Protein AF-A0A2E9R3Q4-F1 (afdb_monomer)

pLDDT: mean 86.96, std 15.54, range [34.31, 98.5]

Mean predicted aligned error: 6.54 Å

Structure (mmCIF, N/CA/C/O backbone):
data_AF-A0A2E9R3Q4-F1
#
_entry.id   AF-A0A2E9R3Q4-F1
#
loop_
_atom_site.group_PDB
_atom_site.id
_atom_site.type_symbol
_atom_site.label_atom_id
_atom_site.label_alt_id
_atom_site.label_comp_id
_atom_site.label_asym_id
_atom_site.label_entity_id
_atom_site.label_seq_id
_atom_site.pdbx_PDB_ins_code
_atom_site.Cartn_x
_atom_site.Cartn_y
_atom_site.Cartn_z
_atom_site.occupancy
_atom_site.B_iso_or_equiv
_atom_site.auth_seq_id
_atom_site.auth_comp_id
_atom_site.auth_asym_id
_atom_site.auth_atom_id
_atom_site.pdbx_PDB_model_num
ATOM 1 N N . MET A 1 1 ? -4.510 6.674 38.319 1.00 39.59 1 MET A N 1
ATOM 2 C CA . MET A 1 1 ? -4.461 7.063 36.894 1.00 39.59 1 MET A CA 1
ATOM 3 C C . MET A 1 1 ? -5.115 5.943 36.115 1.00 39.59 1 MET A C 1
ATOM 5 O O . MET A 1 1 ? -4.613 4.832 36.152 1.00 39.59 1 MET A O 1
ATOM 9 N N . THR A 1 2 ? -6.296 6.185 35.556 1.00 41.12 2 THR A N 1
ATOM 10 C CA . THR A 1 2 ? -7.106 5.143 34.918 1.00 41.12 2 THR A CA 1
ATOM 11 C C . THR A 1 2 ? -6.601 4.939 33.494 1.00 41.12 2 THR A C 1
ATOM 13 O O . THR A 1 2 ? -6.844 5.785 32.637 1.00 41.12 2 THR A O 1
ATOM 16 N N . GLU A 1 3 ? -5.878 3.849 33.237 1.00 46.22 3 GLU A N 1
ATOM 17 C CA . GLU A 1 3 ? -5.688 3.353 31.873 1.00 46.22 3 GLU A CA 1
ATOM 18 C C . GLU A 1 3 ? -7.075 3.070 31.288 1.00 46.22 3 GLU A C 1
ATOM 20 O O . GLU A 1 3 ? -7.762 2.125 31.679 1.00 46.22 3 GLU A O 1
ATOM 25 N N . LEU A 1 4 ? -7.528 3.930 30.377 1.00 54.28 4 LEU A N 1
ATOM 26 C CA . LEU A 1 4 ? -8.688 3.647 29.546 1.00 54.28 4 LEU A CA 1
ATOM 27 C C . LEU A 1 4 ? -8.331 2.440 28.672 1.00 54.28 4 LEU A C 1
ATOM 29 O O . LEU A 1 4 ? -7.624 2.571 27.675 1.00 54.28 4 LEU A O 1
ATOM 33 N N . GLN A 1 5 ? -8.795 1.255 29.073 1.00 67.69 5 GLN A N 1
ATOM 34 C CA . GLN A 1 5 ? -8.631 0.034 28.291 1.00 67.69 5 GLN A CA 1
ATOM 35 C C . GLN A 1 5 ? -9.169 0.265 26.874 1.00 67.69 5 GLN A C 1
ATOM 37 O O . GLN A 1 5 ? -10.334 0.622 26.686 1.00 67.69 5 GLN A O 1
ATOM 42 N N . THR A 1 6 ? -8.319 0.052 25.866 1.00 75.75 6 THR A N 1
ATOM 43 C CA . THR A 1 6 ? -8.746 0.114 24.464 1.00 75.75 6 THR A CA 1
ATOM 44 C C . THR A 1 6 ? -9.855 -0.925 24.244 1.00 75.75 6 THR A C 1
ATOM 46 O O . THR A 1 6 ? -9.639 -2.107 24.530 1.00 75.75 6 THR A O 1
ATOM 49 N N . PRO A 1 7 ? -11.035 -0.546 23.719 1.00 84.69 7 PRO A N 1
ATOM 50 C CA . PRO A 1 7 ? -12.122 -1.493 23.508 1.00 84.69 7 PRO A CA 1
ATOM 51 C C . PRO A 1 7 ? -11.691 -2.660 22.608 1.00 84.69 7 PRO A C 1
ATOM 53 O O . PRO A 1 7 ? -11.097 -2.447 21.551 1.00 84.69 7 PRO A O 1
ATOM 56 N N . LYS A 1 8 ? -12.078 -3.898 22.950 1.00 85.62 8 LYS A N 1
ATOM 57 C CA . LYS A 1 8 ? -11.749 -5.117 22.172 1.00 85.62 8 LYS A CA 1
ATOM 58 C C . LYS A 1 8 ? -12.055 -4.977 20.672 1.00 85.62 8 LYS A C 1
ATOM 60 O O . LYS A 1 8 ? -11.295 -5.422 19.819 1.00 85.62 8 LYS A O 1
ATOM 65 N N . LYS A 1 9 ? -13.163 -4.307 20.336 1.00 85.75 9 LYS A N 1
ATOM 66 C CA . LYS A 1 9 ? -13.577 -4.018 18.952 1.00 85.75 9 LYS A CA 1
ATOM 67 C C . LYS A 1 9 ? -12.567 -3.149 18.194 1.00 85.75 9 LYS A C 1
ATOM 69 O O . LYS A 1 9 ? -12.385 -3.342 16.995 1.00 85.75 9 LYS A O 1
ATOM 74 N N . GLN A 1 10 ? -11.932 -2.205 18.882 1.00 89.19 10 GLN A N 1
ATOM 75 C CA . GLN A 1 10 ? -10.919 -1.331 18.303 1.00 89.19 10 GLN A CA 1
ATOM 76 C C . GLN A 1 10 ? -9.610 -2.090 18.069 1.00 89.19 10 GLN A C 1
ATOM 78 O O . GLN A 1 10 ? -9.004 -1.922 17.015 1.00 89.19 10 GLN A O 1
ATOM 83 N N . LEU A 1 11 ? -9.225 -2.988 18.983 1.00 89.69 11 LEU A N 1
ATOM 84 C CA . LEU A 1 11 ? -8.066 -3.864 18.790 1.00 89.69 11 LEU A CA 1
ATOM 85 C C . LEU A 1 11 ? -8.219 -4.725 17.524 1.00 89.69 11 LEU A C 1
ATOM 87 O O . LEU A 1 11 ? -7.371 -4.661 16.639 1.00 89.69 11 LEU A O 1
ATOM 91 N N . TYR A 1 12 ? -9.364 -5.399 17.355 1.00 92.94 12 TYR A N 1
ATOM 92 C CA . TYR A 1 12 ? -9.651 -6.157 16.127 1.00 92.94 12 TYR A CA 1
ATOM 93 C C . TYR A 1 12 ? -9.636 -5.294 14.859 1.00 92.94 12 TYR A C 1
ATOM 95 O O . TYR A 1 12 ? -9.242 -5.755 13.788 1.00 92.94 12 TYR A O 1
ATOM 103 N N . ALA A 1 13 ? -10.098 -4.045 14.944 1.00 95.69 13 ALA A N 1
ATOM 104 C CA . ALA A 1 13 ? -10.058 -3.133 13.808 1.00 95.69 13 ALA A CA 1
ATOM 105 C C . ALA A 1 13 ? -8.619 -2.737 13.444 1.00 95.69 13 ALA A C 1
ATOM 107 O O . ALA A 1 13 ? -8.298 -2.671 12.258 1.00 95.69 13 ALA A O 1
ATOM 108 N N . ARG A 1 14 ? -7.745 -2.543 14.440 1.00 95.94 14 ARG A N 1
ATOM 109 C CA . ARG A 1 14 ? -6.307 -2.316 14.234 1.00 95.94 14 ARG A CA 1
ATOM 110 C C . ARG A 1 14 ? -5.621 -3.547 13.640 1.00 95.94 14 ARG A C 1
ATOM 112 O O . ARG A 1 14 ? -4.783 -3.397 12.758 1.00 95.94 14 ARG A O 1
ATOM 119 N N . ASP A 1 15 ? -6.001 -4.755 14.054 1.00 95.56 15 ASP A N 1
ATOM 120 C CA . ASP A 1 15 ? -5.488 -5.995 13.455 1.00 95.56 15 ASP A CA 1
ATOM 121 C C . ASP A 1 15 ? -5.877 -6.123 11.982 1.00 95.56 15 ASP A C 1
ATOM 123 O O . ASP A 1 15 ? -5.028 -6.427 11.145 1.00 95.56 15 ASP A O 1
ATOM 127 N N . ARG A 1 16 ? -7.136 -5.822 11.640 1.00 96.75 16 ARG A N 1
ATOM 128 C CA . ARG A 1 16 ? -7.568 -5.791 10.237 1.00 96.75 16 ARG A CA 1
ATOM 129 C C . ARG A 1 16 ? -6.846 -4.725 9.422 1.00 96.75 16 ARG A C 1
ATOM 131 O O . ARG A 1 16 ? -6.438 -5.014 8.305 1.00 96.75 16 ARG A O 1
ATOM 138 N N . LEU A 1 17 ? -6.688 -3.518 9.966 1.00 97.56 17 LEU A N 1
ATOM 139 C CA . LEU A 1 17 ? -5.932 -2.456 9.300 1.00 97.56 17 LEU A CA 1
ATOM 140 C C . LEU A 1 17 ? -4.494 -2.904 9.022 1.00 97.56 17 LEU A C 1
ATOM 142 O O . LEU A 1 17 ? -3.990 -2.713 7.922 1.00 97.56 17 LEU A O 1
ATOM 146 N N . PHE A 1 18 ? -3.845 -3.531 10.001 1.00 97.62 18 PHE A N 1
ATOM 147 C CA . PHE A 1 18 ? -2.496 -4.048 9.827 1.00 97.62 18 PHE A CA 1
ATOM 148 C C . PHE A 1 18 ? -2.423 -5.160 8.769 1.00 97.62 18 PHE A C 1
ATOM 150 O O . PHE A 1 18 ? -1.508 -5.163 7.949 1.00 97.62 18 PHE A O 1
ATOM 157 N N . ALA A 1 19 ? -3.394 -6.076 8.740 1.00 97.44 19 ALA A N 1
ATOM 158 C CA . ALA A 1 19 ? -3.478 -7.091 7.690 1.00 97.44 19 ALA A CA 1
ATOM 159 C C . ALA A 1 19 ? -3.613 -6.463 6.290 1.00 97.44 19 ALA A C 1
ATOM 161 O O . ALA A 1 19 ? -2.999 -6.945 5.341 1.00 97.44 19 ALA A O 1
ATOM 162 N N . GLU A 1 20 ? -4.352 -5.360 6.175 1.00 98.19 20 GLU A N 1
ATOM 163 C CA . GLU A 1 20 ? -4.487 -4.604 4.929 1.00 98.19 20 GLU A CA 1
ATOM 164 C C . GLU A 1 20 ? -3.176 -3.901 4.528 1.00 98.19 20 GLU A C 1
ATOM 166 O O . GLU A 1 20 ? -2.788 -3.943 3.364 1.00 98.19 20 GLU A O 1
ATOM 171 N N . ILE A 1 21 ? -2.433 -3.325 5.482 1.00 98.12 21 ILE A N 1
ATOM 172 C CA . ILE A 1 21 ? -1.091 -2.765 5.224 1.00 98.12 21 ILE A CA 1
ATOM 173 C C . ILE A 1 21 ? -0.133 -3.861 4.739 1.00 98.12 21 ILE A C 1
ATOM 175 O O . ILE A 1 21 ? 0.597 -3.662 3.771 1.00 98.12 21 ILE A O 1
ATOM 179 N N . ARG A 1 22 ? -0.164 -5.047 5.359 1.00 97.12 22 ARG A N 1
ATOM 180 C CA . ARG A 1 22 ? 0.602 -6.209 4.884 1.00 97.12 22 ARG A CA 1
ATOM 181 C C . ARG A 1 22 ? 0.237 -6.600 3.459 1.00 97.12 22 ARG A C 1
ATOM 183 O O . ARG A 1 22 ? 1.128 -6.910 2.672 1.00 97.12 22 ARG A O 1
ATOM 190 N N . HIS A 1 23 ? -1.054 -6.606 3.137 1.00 97.38 23 HIS A N 1
ATOM 191 C CA . HIS A 1 23 ? -1.515 -6.895 1.786 1.00 97.38 23 HIS A CA 1
ATOM 192 C C . HIS A 1 23 ? -0.980 -5.865 0.786 1.00 97.38 23 HIS A C 1
ATOM 194 O O . HIS A 1 23 ? -0.416 -6.261 -0.230 1.00 97.38 23 HIS A O 1
ATOM 200 N N . PHE A 1 24 ? -1.061 -4.573 1.114 1.00 97.81 24 PHE A N 1
ATOM 201 C CA . PHE A 1 24 ? -0.479 -3.498 0.313 1.00 97.81 24 PHE A CA 1
ATOM 202 C C . PHE A 1 24 ? 1.021 -3.710 0.048 1.00 97.81 24 PHE A C 1
ATOM 204 O O . PHE A 1 24 ? 1.439 -3.665 -1.106 1.00 97.81 24 PHE A O 1
ATOM 211 N N . VAL A 1 25 ? 1.821 -3.995 1.083 1.00 96.56 25 VAL A N 1
ATOM 212 C CA . VAL A 1 25 ? 3.271 -4.219 0.933 1.00 96.56 25 VAL A CA 1
ATOM 213 C C . VAL A 1 25 ? 3.564 -5.447 0.066 1.00 96.56 25 VAL A C 1
ATOM 215 O O . VAL A 1 25 ? 4.390 -5.380 -0.840 1.00 96.56 25 VAL A O 1
ATOM 218 N N . SER A 1 26 ? 2.851 -6.555 0.282 1.00 96.38 26 SER A N 1
ATOM 219 C CA . SER A 1 26 ? 2.990 -7.758 -0.551 1.00 96.38 26 SER A CA 1
ATOM 220 C C . SER A 1 26 ? 2.653 -7.469 -2.014 1.00 96.38 26 SER A C 1
ATOM 222 O O . SER A 1 26 ? 3.369 -7.893 -2.916 1.00 96.38 26 SER A O 1
ATOM 224 N N . LEU A 1 27 ? 1.572 -6.728 -2.258 1.00 97.25 27 LEU A N 1
ATOM 225 C CA . LEU A 1 27 ? 1.134 -6.366 -3.600 1.00 97.25 27 LEU A CA 1
ATOM 226 C C . LEU A 1 27 ? 2.143 -5.436 -4.287 1.00 97.25 27 LEU A C 1
ATOM 228 O O . LEU A 1 27 ? 2.453 -5.627 -5.460 1.00 97.25 27 LEU A O 1
ATOM 232 N N . GLN A 1 28 ? 2.708 -4.476 -3.550 1.00 96.06 28 GLN A N 1
ATOM 233 C CA . GLN A 1 28 ? 3.790 -3.609 -4.015 1.00 96.06 28 GLN A CA 1
ATOM 234 C C . GLN A 1 28 ? 4.999 -4.422 -4.504 1.00 96.06 28 GLN A C 1
ATOM 236 O O . GLN A 1 28 ? 5.468 -4.213 -5.624 1.00 96.06 28 GLN A O 1
ATOM 241 N N . GLN A 1 29 ? 5.467 -5.384 -3.706 1.00 95.50 29 GLN A N 1
ATOM 242 C CA . GLN A 1 29 ? 6.580 -6.267 -4.072 1.00 95.50 29 GLN A CA 1
ATOM 243 C C . GLN A 1 29 ? 6.281 -7.106 -5.314 1.00 95.50 29 GLN A C 1
ATOM 245 O O . GLN A 1 29 ? 7.110 -7.194 -6.225 1.00 95.50 29 GLN A O 1
ATOM 250 N N . GLU A 1 30 ? 5.094 -7.711 -5.369 1.00 96.81 30 GLU A N 1
ATOM 251 C CA . GLU A 1 30 ? 4.678 -8.547 -6.493 1.00 96.81 30 GLU A CA 1
ATOM 252 C C . GLU A 1 30 ? 4.589 -7.745 -7.796 1.00 96.81 30 GLU A C 1
ATOM 254 O O . GLU A 1 30 ? 5.068 -8.207 -8.834 1.00 96.81 30 GLU A O 1
ATOM 259 N N . LEU A 1 31 ? 4.037 -6.530 -7.753 1.00 97.06 31 LEU A N 1
ATOM 260 C CA . LEU A 1 31 ? 3.915 -5.649 -8.918 1.00 97.06 31 LEU A CA 1
A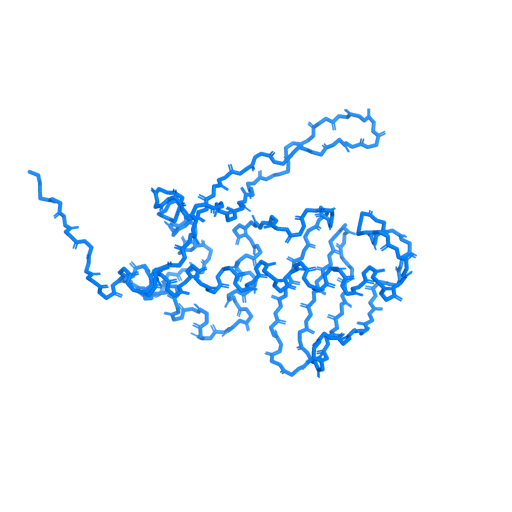TOM 261 C C . LEU A 1 31 ? 5.279 -5.202 -9.447 1.00 97.06 31 LEU A C 1
ATOM 263 O O . LEU A 1 31 ? 5.526 -5.299 -10.650 1.00 97.06 31 LEU A O 1
ATOM 267 N N . VAL A 1 32 ? 6.183 -4.770 -8.562 1.00 94.62 32 VAL A N 1
ATOM 268 C CA . VAL A 1 32 ? 7.550 -4.383 -8.947 1.00 94.62 32 VAL A CA 1
ATOM 269 C C . VAL A 1 32 ? 8.295 -5.571 -9.553 1.00 94.62 32 VAL A C 1
ATOM 271 O O . VAL A 1 32 ? 8.868 -5.446 -10.633 1.00 94.62 32 VAL A O 1
ATOM 274 N N . THR A 1 33 ? 8.226 -6.744 -8.918 1.00 94.31 33 THR A N 1
ATOM 275 C CA . THR A 1 33 ? 8.876 -7.971 -9.410 1.00 94.31 33 THR A CA 1
ATOM 276 C C . THR A 1 33 ? 8.331 -8.391 -10.774 1.00 94.31 33 THR A C 1
ATOM 278 O O . THR A 1 33 ? 9.096 -8.728 -11.683 1.00 94.31 33 THR A O 1
ATOM 281 N N . THR A 1 34 ? 7.009 -8.336 -10.945 1.00 95.94 34 THR A N 1
ATOM 282 C CA . THR A 1 34 ? 6.345 -8.662 -12.214 1.00 95.94 34 THR A CA 1
ATOM 283 C C . THR A 1 34 ? 6.784 -7.704 -13.311 1.00 95.94 34 THR A C 1
ATOM 285 O O . THR A 1 34 ? 7.123 -8.138 -14.410 1.00 95.94 34 THR A O 1
ATOM 288 N N . LEU A 1 35 ? 6.842 -6.406 -13.011 1.00 94.06 35 LEU A N 1
ATOM 289 C CA . LEU A 1 35 ? 7.261 -5.398 -13.975 1.00 94.06 35 LEU A CA 1
ATOM 290 C C . LEU A 1 35 ? 8.738 -5.545 -14.368 1.00 94.06 35 LEU A C 1
ATOM 292 O O . LEU A 1 35 ? 9.067 -5.495 -15.552 1.00 94.06 35 LEU A O 1
ATOM 296 N N . SER A 1 36 ? 9.614 -5.781 -13.391 1.00 91.69 36 SER A N 1
ATOM 297 C CA . SER A 1 36 ? 11.024 -6.101 -13.622 1.00 91.69 36 SER A CA 1
ATOM 298 C C . SER A 1 36 ? 11.201 -7.308 -14.533 1.00 91.69 36 SER A C 1
ATOM 300 O O . SER A 1 36 ? 11.981 -7.259 -15.484 1.00 91.69 36 SER A O 1
ATOM 302 N N . THR A 1 37 ? 10.437 -8.370 -14.280 1.00 92.81 37 THR A N 1
ATOM 303 C CA . THR A 1 37 ? 10.474 -9.598 -15.082 1.00 92.81 37 THR A CA 1
ATOM 304 C C . THR A 1 37 ? 9.983 -9.344 -16.505 1.00 92.81 37 THR A C 1
ATOM 306 O O . THR A 1 37 ? 10.638 -9.756 -17.458 1.00 92.81 37 THR A O 1
ATOM 309 N N . LEU A 1 38 ? 8.874 -8.612 -16.659 1.00 92.62 38 LEU A N 1
ATOM 310 C CA . LEU A 1 38 ? 8.285 -8.276 -17.958 1.00 92.62 38 LEU A CA 1
ATOM 311 C C . LEU A 1 38 ? 9.272 -7.547 -18.879 1.00 92.62 38 LEU A C 1
ATOM 313 O O . LEU A 1 38 ? 9.278 -7.789 -20.083 1.00 92.62 38 LEU A O 1
ATOM 317 N N . HIS A 1 39 ? 10.105 -6.668 -18.320 1.00 90.38 39 HIS A N 1
ATOM 318 C CA . HIS A 1 39 ? 11.073 -5.880 -19.092 1.00 90.38 39 HIS A CA 1
ATOM 319 C C . HIS A 1 39 ? 12.494 -6.436 -19.054 1.00 90.38 39 HIS A C 1
ATOM 321 O O . HIS A 1 39 ? 13.380 -5.853 -19.671 1.00 90.38 39 HIS A O 1
ATOM 327 N N . ASN A 1 40 ? 12.718 -7.556 -18.362 1.00 90.25 40 ASN A N 1
ATOM 328 C CA . ASN A 1 40 ? 14.045 -8.123 -18.122 1.00 90.25 40 ASN A CA 1
ATOM 329 C C . ASN A 1 40 ? 15.037 -7.081 -17.558 1.00 90.25 40 ASN A C 1
ATOM 331 O O . ASN A 1 40 ? 16.185 -6.976 -17.992 1.00 90.25 40 ASN A O 1
ATOM 335 N N . LEU A 1 41 ? 14.565 -6.267 -16.608 1.00 86.94 41 LEU A N 1
ATOM 336 C CA . LEU A 1 41 ? 15.335 -5.207 -15.959 1.00 86.94 41 LEU A CA 1
ATOM 337 C C . LEU A 1 41 ? 15.287 -5.378 -14.438 1.00 86.94 41 LEU A C 1
ATOM 339 O O . LEU A 1 41 ? 14.208 -5.598 -13.880 1.00 86.94 41 LEU A O 1
ATOM 343 N N . PRO A 1 42 ? 16.417 -5.216 -13.729 1.00 84.12 42 PRO A N 1
ATOM 344 C CA . PRO A 1 42 ? 16.389 -5.226 -12.275 1.00 84.12 42 PRO A CA 1
ATOM 345 C C . PRO A 1 42 ? 15.597 -4.009 -11.750 1.00 84.12 42 PRO A C 1
ATOM 347 O O . PRO A 1 42 ? 15.596 -2.961 -12.405 1.00 84.12 42 PRO A O 1
ATOM 350 N N . PRO A 1 43 ? 14.949 -4.101 -10.570 1.00 79.31 43 PRO A N 1
ATOM 351 C CA . PRO A 1 43 ? 14.037 -3.061 -10.081 1.00 79.31 43 PRO A CA 1
ATOM 352 C C . PRO A 1 43 ? 14.630 -1.647 -10.057 1.00 79.31 43 PRO A C 1
ATOM 354 O O . PRO A 1 43 ? 13.984 -0.698 -10.491 1.00 79.31 43 PRO A O 1
ATOM 357 N N . HIS A 1 44 ? 15.894 -1.506 -9.648 1.00 75.81 44 HIS A N 1
ATOM 358 C CA . HIS A 1 44 ? 16.590 -0.215 -9.578 1.00 75.81 44 HIS A CA 1
ATOM 359 C C . HIS A 1 44 ? 16.826 0.461 -10.945 1.00 75.81 44 HIS A C 1
ATOM 361 O O . HIS A 1 44 ? 17.159 1.640 -10.987 1.00 75.81 44 HIS A O 1
ATOM 367 N N . VAL A 1 45 ? 16.660 -0.250 -12.069 1.00 73.50 45 VAL A N 1
ATOM 368 C CA . VAL A 1 45 ? 16.846 0.293 -13.434 1.00 73.50 45 VAL A CA 1
ATOM 369 C C . VAL A 1 45 ? 15.522 0.746 -14.068 1.00 73.50 45 VAL A C 1
ATOM 371 O O . VAL A 1 45 ? 15.523 1.451 -15.083 1.00 73.50 45 VAL A O 1
ATOM 374 N N . LEU A 1 46 ? 14.381 0.393 -13.469 1.00 71.19 46 LEU A N 1
ATOM 375 C CA . LEU A 1 46 ? 13.058 0.678 -14.033 1.00 71.19 46 LEU A CA 1
ATOM 376 C C . LEU A 1 46 ? 12.745 2.182 -14.145 1.00 71.19 46 LEU A C 1
ATOM 378 O O . LEU A 1 46 ? 11.951 2.570 -14.996 1.00 71.19 46 LEU A O 1
ATOM 382 N N . SER A 1 47 ? 13.390 3.039 -13.351 1.00 67.69 47 SER A N 1
ATOM 383 C CA . SER A 1 47 ? 13.138 4.486 -13.334 1.00 67.69 47 SER A CA 1
ATOM 384 C C . SER A 1 47 ? 13.685 5.249 -14.554 1.00 67.69 47 SER A C 1
ATOM 386 O O . SER A 1 47 ? 13.294 6.395 -14.766 1.00 67.69 47 SER A O 1
ATOM 388 N N . GLY A 1 48 ? 14.551 4.645 -15.385 1.00 65.69 48 GLY A N 1
ATOM 389 C CA . GLY A 1 48 ? 15.268 5.385 -16.440 1.00 65.69 48 GLY A CA 1
ATOM 390 C C . GLY A 1 48 ? 15.277 4.790 -17.851 1.00 65.69 48 GLY A C 1
ATOM 391 O O . GLY A 1 48 ? 15.452 5.539 -18.810 1.00 65.69 48 GLY A O 1
ATOM 392 N N . LYS A 1 49 ? 15.106 3.470 -18.019 1.00 66.38 49 LYS A N 1
ATOM 393 C CA . LYS A 1 49 ? 15.331 2.786 -19.318 1.00 66.38 49 LYS A CA 1
ATOM 394 C C . LYS A 1 49 ? 14.098 2.114 -19.928 1.00 66.38 49 LYS A C 1
ATOM 396 O O . LYS A 1 49 ? 14.225 1.354 -20.882 1.00 66.38 49 LYS A O 1
ATOM 401 N N . PHE A 1 50 ? 12.914 2.379 -19.391 1.00 74.12 50 PHE A N 1
ATOM 402 C CA . PHE A 1 50 ? 11.705 1.611 -19.682 1.00 74.12 50 PHE A CA 1
ATOM 403 C C . PHE A 1 50 ? 10.532 2.518 -20.108 1.00 74.12 50 PHE A C 1
ATOM 405 O O . PHE A 1 50 ? 10.527 3.706 -19.763 1.00 74.12 50 PHE A O 1
ATOM 412 N N . PRO A 1 51 ? 9.551 2.010 -20.890 1.00 85.69 51 PRO A N 1
ATOM 413 C CA . PRO A 1 51 ? 8.362 2.770 -21.266 1.00 85.69 51 PRO A CA 1
ATOM 414 C C . PRO A 1 51 ? 7.704 3.475 -20.077 1.00 85.69 51 PRO A C 1
ATOM 416 O O . PRO A 1 51 ? 7.404 2.852 -19.067 1.00 85.69 51 PRO A O 1
ATOM 419 N N . ARG A 1 52 ? 7.394 4.771 -20.213 1.00 90.19 52 ARG A N 1
ATOM 420 C CA . ARG A 1 52 ? 6.797 5.566 -19.121 1.00 90.19 52 ARG A CA 1
ATOM 421 C C . ARG A 1 52 ? 5.410 5.096 -18.680 1.00 90.19 52 ARG A C 1
ATOM 423 O O . ARG A 1 52 ? 4.927 5.524 -17.639 1.00 90.19 52 ARG A O 1
ATOM 430 N N . GLN A 1 53 ? 4.750 4.256 -19.465 1.00 94.69 53 GLN A N 1
ATOM 431 C CA . GLN A 1 53 ? 3.456 3.672 -19.142 1.00 94.69 53 GLN A CA 1
ATOM 432 C C . GLN A 1 53 ? 3.260 2.369 -19.915 1.00 94.69 53 GLN A C 1
ATOM 434 O O . GLN A 1 53 ? 3.885 2.160 -20.956 1.00 94.69 53 GLN A O 1
ATOM 439 N N . GLY A 1 54 ? 2.359 1.526 -19.428 1.00 95.50 54 GLY A N 1
ATOM 440 C CA . GLY A 1 54 ? 2.009 0.266 -20.070 1.00 95.50 54 GLY A CA 1
ATOM 441 C C . GLY A 1 54 ? 1.115 -0.578 -19.179 1.00 95.50 54 GLY A C 1
ATOM 442 O O . GLY A 1 54 ? 0.608 -0.101 -18.162 1.00 95.50 54 GLY A O 1
ATOM 443 N N . ASN A 1 55 ? 0.913 -1.828 -19.581 1.00 96.69 55 ASN A N 1
ATOM 444 C CA . ASN A 1 55 ? 0.086 -2.780 -18.852 1.00 96.69 55 ASN A CA 1
ATOM 445 C C . ASN A 1 55 ? 0.930 -3.979 -18.410 1.00 96.69 55 ASN A C 1
ATOM 447 O O . ASN A 1 55 ? 1.937 -4.301 -19.041 1.00 96.69 55 ASN A O 1
ATOM 451 N N . LEU A 1 56 ? 0.506 -4.626 -17.332 1.00 96.38 56 LEU A N 1
ATOM 452 C CA . LEU A 1 56 ? 1.036 -5.897 -16.858 1.00 96.38 56 LEU A CA 1
ATOM 453 C C . LEU A 1 56 ? -0.109 -6.738 -16.295 1.00 96.38 56 LEU A C 1
ATOM 455 O O . LEU A 1 56 ? -1.103 -6.194 -15.809 1.00 96.38 56 LEU A O 1
ATOM 459 N N . THR A 1 57 ? 0.076 -8.051 -16.293 1.00 97.56 57 THR A N 1
ATOM 460 C CA . THR A 1 57 ? -0.857 -8.988 -15.667 1.00 97.56 57 THR A CA 1
ATOM 461 C C . THR A 1 57 ? -0.207 -9.572 -14.415 1.00 97.56 57 THR A C 1
ATOM 463 O O . THR A 1 57 ? 0.885 -10.133 -14.491 1.00 97.56 57 THR A O 1
ATOM 466 N N . LEU A 1 58 ? -0.875 -9.472 -13.265 1.00 97.25 58 LEU A N 1
ATOM 467 C CA . LEU A 1 58 ? -0.468 -10.112 -12.012 1.00 97.25 58 LEU A CA 1
ATOM 468 C C . LEU A 1 58 ? -1.574 -11.076 -11.581 1.00 97.25 58 LEU A C 1
ATOM 470 O O . LEU A 1 58 ? -2.695 -10.647 -11.346 1.00 97.2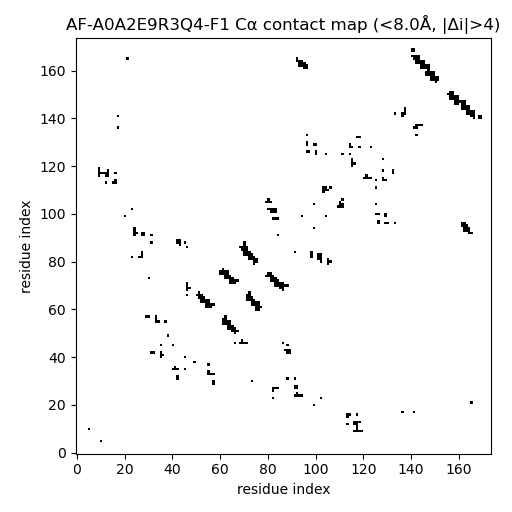5 58 LEU A O 1
ATOM 474 N N . LYS A 1 59 ? -1.278 -12.379 -11.479 1.00 95.31 59 LYS A N 1
ATOM 475 C CA . LYS A 1 59 ? -2.242 -13.416 -11.041 1.00 95.31 59 LYS A CA 1
ATOM 476 C C . LYS A 1 59 ? -3.585 -13.384 -11.800 1.00 95.31 59 LYS A C 1
ATOM 478 O O . LYS A 1 59 ? -4.640 -13.614 -11.219 1.00 95.31 59 LYS A O 1
ATOM 483 N N . SER A 1 60 ? -3.541 -13.158 -13.114 1.00 94.94 60 SER A N 1
ATOM 484 C CA . SER A 1 60 ? -4.717 -12.990 -13.997 1.00 94.94 60 SER A CA 1
ATOM 485 C C . SER A 1 60 ? -5.499 -11.682 -13.812 1.00 94.94 60 SER A C 1
ATOM 487 O O . SER A 1 60 ? -6.547 -11.506 -14.430 1.00 94.94 60 SER A O 1
ATOM 489 N N . GLU A 1 61 ? -5.005 -10.755 -12.994 1.00 97.44 61 GLU A N 1
ATOM 490 C CA . GLU A 1 61 ? -5.547 -9.406 -12.875 1.00 97.44 61 GLU A CA 1
ATOM 491 C C . GLU A 1 61 ? -4.767 -8.431 -13.753 1.00 97.44 61 GLU A C 1
ATOM 493 O O . GLU A 1 61 ? -3.538 -8.465 -13.815 1.00 97.44 61 GLU A O 1
ATOM 498 N N . GLU A 1 62 ? -5.489 -7.526 -14.408 1.00 98.00 62 GLU A N 1
ATOM 499 C CA . GLU A 1 62 ? -4.912 -6.534 -15.310 1.00 98.00 62 GLU A CA 1
ATOM 500 C C . GLU A 1 62 ? -4.570 -5.242 -14.573 1.00 98.00 62 GLU A C 1
ATOM 502 O O . GLU A 1 62 ? -5.435 -4.584 -13.981 1.00 98.00 62 GLU A O 1
ATOM 507 N N . TRP A 1 63 ? -3.324 -4.808 -14.709 1.00 98.50 63 TRP A N 1
ATOM 508 C CA . TRP A 1 63 ? -2.788 -3.604 -14.093 1.00 98.50 63 TRP A CA 1
ATOM 509 C C . TRP A 1 63 ? -2.196 -2.680 -15.148 1.00 98.50 63 TRP A C 1
ATOM 511 O O . TRP A 1 63 ? -1.558 -3.113 -16.103 1.00 98.50 63 TRP A O 1
ATOM 521 N N . ARG A 1 64 ? -2.368 -1.376 -14.948 1.00 97.88 64 ARG A N 1
ATOM 522 C CA . ARG A 1 64 ? -1.639 -0.342 -15.682 1.00 97.88 64 ARG A CA 1
ATOM 523 C C . ARG A 1 64 ? -0.548 0.217 -14.790 1.00 97.88 64 ARG A C 1
ATOM 525 O O . ARG A 1 64 ? -0.819 0.497 -13.627 1.00 97.88 64 ARG A O 1
ATOM 532 N N . TYR A 1 65 ? 0.636 0.448 -15.333 1.00 96.19 65 TYR A N 1
ATOM 533 C CA . TYR A 1 65 ? 1.685 1.195 -14.650 1.00 96.19 65 TYR A CA 1
ATOM 534 C C . TYR A 1 65 ? 1.919 2.549 -15.326 1.00 96.19 65 TYR A C 1
ATOM 536 O O . TYR A 1 65 ? 1.713 2.709 -16.533 1.00 96.19 65 TYR A O 1
ATOM 544 N N . GLN A 1 66 ? 2.378 3.516 -14.540 1.00 94.50 66 GLN A N 1
ATOM 545 C CA . GLN A 1 66 ? 2.834 4.822 -14.994 1.00 94.50 66 GLN A CA 1
ATOM 546 C C . GLN A 1 66 ? 4.066 5.236 -14.185 1.00 94.50 66 GLN A C 1
ATOM 548 O O . GLN A 1 66 ? 4.000 5.348 -12.964 1.00 94.50 66 GLN A O 1
ATOM 553 N N . VAL A 1 67 ? 5.176 5.492 -14.869 1.00 91.38 67 VAL A N 1
ATOM 554 C CA . VAL A 1 67 ? 6.395 6.055 -14.278 1.00 91.38 67 VAL A CA 1
ATOM 555 C C . VAL A 1 67 ? 6.190 7.544 -14.041 1.00 91.38 67 VAL A C 1
ATOM 557 O O . VAL A 1 67 ? 5.739 8.265 -14.937 1.00 91.38 67 VAL A O 1
ATOM 560 N N . HIS A 1 68 ? 6.544 8.019 -12.852 1.00 87.19 68 HIS A N 1
ATOM 561 C CA . HIS A 1 68 ? 6.506 9.434 -12.494 1.00 87.19 68 HIS A CA 1
ATOM 562 C C . HIS A 1 68 ? 7.711 9.779 -11.620 1.00 87.19 68 HIS A C 1
ATOM 564 O O . HIS A 1 68 ? 8.025 9.066 -10.674 1.00 87.19 68 HIS A O 1
ATOM 570 N N . GLY A 1 69 ? 8.431 10.854 -11.962 1.00 83.88 69 GLY A N 1
ATOM 571 C CA . GLY A 1 69 ? 9.716 11.145 -11.322 1.00 83.88 69 GLY A CA 1
ATOM 572 C C . GLY A 1 69 ? 10.634 9.918 -11.362 1.00 83.88 69 GLY A C 1
ATOM 573 O O . GLY A 1 69 ? 10.946 9.423 -12.442 1.00 83.88 69 GLY A O 1
ATOM 574 N N . ALA A 1 70 ? 11.008 9.417 -10.185 1.00 81.38 70 ALA A N 1
ATOM 575 C CA . ALA A 1 70 ? 11.768 8.179 -10.016 1.00 81.38 70 ALA A CA 1
ATOM 576 C C . ALA A 1 70 ? 10.915 6.972 -9.556 1.00 81.38 70 ALA A C 1
ATOM 578 O O . ALA A 1 70 ? 11.447 5.875 -9.411 1.00 81.38 70 ALA A O 1
ATOM 579 N N . GLY A 1 71 ? 9.609 7.160 -9.339 1.00 88.69 71 GLY 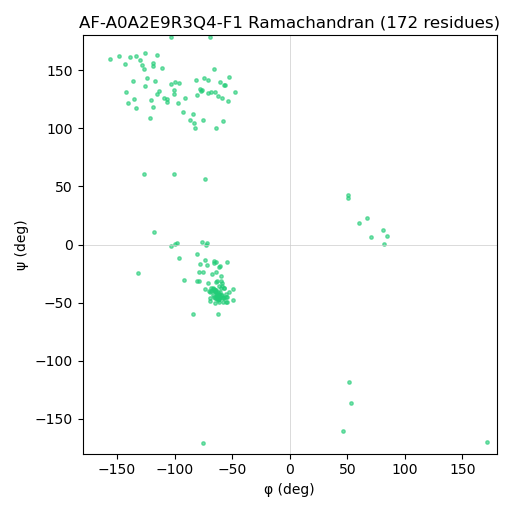A N 1
ATOM 580 C CA . GLY A 1 71 ? 8.675 6.135 -8.878 1.00 88.69 71 GLY A CA 1
ATOM 581 C C . GLY A 1 71 ? 7.771 5.563 -9.974 1.00 88.69 71 GLY A C 1
ATOM 582 O O . GLY A 1 71 ? 7.812 5.956 -11.144 1.00 88.69 71 GLY A O 1
ATOM 583 N N . ILE A 1 72 ? 6.928 4.612 -9.574 1.00 92.44 72 ILE A N 1
ATOM 584 C CA . ILE A 1 72 ? 5.964 3.917 -10.426 1.00 92.44 72 ILE A CA 1
ATOM 585 C C . ILE A 1 72 ? 4.623 3.828 -9.701 1.00 92.44 72 ILE A C 1
ATOM 587 O O . ILE A 1 72 ? 4.521 3.285 -8.603 1.00 92.44 72 ILE A O 1
ATOM 591 N N . LEU A 1 73 ? 3.577 4.313 -10.361 1.00 95.25 73 LEU A N 1
ATOM 592 C CA . LEU A 1 73 ? 2.196 4.148 -9.938 1.00 95.25 73 LEU A CA 1
ATOM 593 C C . LEU A 1 73 ? 1.568 2.974 -10.686 1.00 95.25 73 LEU A C 1
ATOM 595 O O . LEU A 1 73 ? 1.453 3.006 -11.911 1.00 95.25 73 LEU A O 1
ATOM 599 N N . PHE A 1 74 ? 1.088 1.981 -9.950 1.00 97.50 74 PHE A N 1
ATOM 600 C CA . PHE A 1 74 ? 0.281 0.884 -10.471 1.00 97.50 74 PHE A CA 1
ATOM 601 C C . PHE A 1 74 ? -1.201 1.134 -10.201 1.00 97.50 74 PHE A C 1
ATOM 603 O O . PHE A 1 74 ? -1.587 1.597 -9.127 1.00 97.50 74 PHE A O 1
ATOM 610 N N . ILE A 1 75 ? -2.049 0.818 -11.176 1.00 98.31 75 ILE A N 1
ATOM 611 C CA . ILE A 1 75 ? -3.495 1.024 -11.120 1.00 98.31 75 ILE A CA 1
ATOM 612 C C . ILE A 1 75 ? -4.191 -0.241 -11.604 1.00 98.31 75 ILE A C 1
ATOM 614 O O . ILE A 1 75 ? -4.081 -0.605 -12.777 1.00 98.31 75 ILE A O 1
ATOM 618 N N . HIS A 1 76 ? -4.961 -0.878 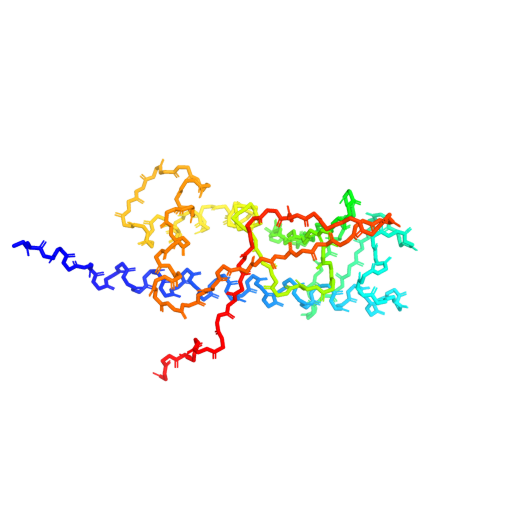-10.728 1.00 98.19 76 HIS A N 1
ATOM 619 C CA . HIS A 1 76 ? -5.762 -2.036 -11.101 1.00 98.19 76 HIS A CA 1
ATOM 620 C C . HIS A 1 76 ? -6.845 -1.615 -12.106 1.00 98.19 76 HIS A C 1
ATOM 622 O O . HIS A 1 76 ? -7.607 -0.667 -11.875 1.00 98.19 76 HIS A O 1
ATOM 628 N N . SER A 1 77 ? -6.978 -2.345 -13.213 1.00 97.31 77 SER A N 1
ATOM 629 C CA . SER A 1 77 ? -7.833 -1.951 -14.340 1.00 97.31 77 SER A CA 1
ATOM 630 C C . SER A 1 77 ? -9.320 -1.909 -13.983 1.00 97.31 77 SER A C 1
ATOM 632 O O . SER A 1 77 ? -10.003 -0.954 -14.360 1.00 97.31 77 SER A O 1
ATOM 634 N N . THR A 1 78 ? -9.812 -2.873 -13.201 1.00 96.38 78 THR A N 1
ATOM 635 C CA . THR A 1 78 ? -11.217 -2.941 -12.752 1.00 96.38 78 THR A CA 1
ATOM 636 C C . THR A 1 78 ? -11.496 -2.096 -11.506 1.00 96.38 78 THR A C 1
ATOM 638 O O . THR A 1 78 ? -12.309 -1.175 -11.549 1.00 96.38 78 THR A O 1
ATOM 641 N N . THR A 1 79 ? -10.815 -2.377 -10.392 1.00 96.25 79 THR A N 1
ATOM 642 C CA . THR A 1 79 ? -11.122 -1.787 -9.075 1.00 96.25 79 THR A CA 1
ATOM 643 C C . THR A 1 79 ? -10.604 -0.358 -8.908 1.00 96.25 79 THR A C 1
ATOM 645 O O . THR A 1 79 ? -11.069 0.363 -8.027 1.00 96.25 79 THR A O 1
ATOM 648 N N . LYS A 1 80 ? -9.665 0.071 -9.765 1.00 96.94 80 LYS A N 1
ATOM 649 C CA . LYS A 1 80 ? -8.947 1.354 -9.670 1.00 96.94 80 LYS A CA 1
ATOM 650 C C . LYS A 1 80 ? -8.139 1.517 -8.379 1.00 96.94 80 LYS A C 1
ATOM 652 O O . LYS A 1 80 ? -7.769 2.644 -8.046 1.00 96.94 80 LYS A O 1
ATOM 657 N N . VAL A 1 81 ? -7.854 0.411 -7.685 1.00 97.50 81 VAL A N 1
ATOM 658 C CA . VAL A 1 81 ? -6.885 0.371 -6.585 1.00 97.50 81 VAL A CA 1
ATOM 659 C C . VAL A 1 81 ? -5.545 0.878 -7.099 1.00 97.50 81 VAL A C 1
ATOM 661 O O . VAL A 1 81 ? -5.146 0.549 -8.217 1.00 97.50 81 VAL A O 1
ATOM 664 N N . LYS A 1 82 ? -4.886 1.711 -6.297 1.00 97.69 82 LYS A N 1
ATOM 665 C CA . LYS A 1 82 ? -3.611 2.339 -6.631 1.00 97.69 82 LYS A CA 1
ATOM 666 C C . LYS A 1 82 ? -2.525 1.855 -5.688 1.00 97.69 82 LYS A C 1
ATOM 668 O O . LYS A 1 82 ? -2.703 1.946 -4.478 1.00 97.69 82 LYS A O 1
ATOM 673 N N . VAL A 1 83 ? -1.404 1.416 -6.240 1.00 97.19 83 VAL A N 1
ATOM 674 C CA . VAL A 1 83 ? -0.198 1.056 -5.489 1.00 97.19 83 VAL A CA 1
ATOM 675 C C . VAL A 1 83 ? 0.925 1.934 -6.010 1.00 97.19 83 VAL A C 1
ATOM 677 O O . VAL A 1 83 ? 1.329 1.799 -7.161 1.00 97.19 83 VAL A O 1
ATOM 680 N N . ASP A 1 84 ? 1.362 2.884 -5.192 1.00 94.31 84 ASP A N 1
ATOM 681 C CA . ASP A 1 84 ? 2.432 3.807 -5.552 1.00 94.31 84 ASP A CA 1
ATOM 682 C C . ASP A 1 84 ? 3.747 3.362 -4.923 1.00 94.31 84 ASP A C 1
ATOM 684 O O . ASP A 1 84 ? 3.805 3.107 -3.718 1.00 94.31 84 ASP A O 1
ATOM 688 N N . VAL A 1 85 ? 4.790 3.281 -5.743 1.00 90.69 85 VAL A N 1
ATOM 689 C CA . VAL A 1 85 ? 6.138 2.914 -5.323 1.00 90.69 85 VAL A CA 1
ATOM 690 C C . VAL A 1 85 ? 7.061 4.063 -5.664 1.00 90.69 85 VAL A C 1
ATOM 692 O O . VAL A 1 85 ? 7.128 4.500 -6.808 1.00 90.69 85 VAL A O 1
ATOM 695 N N . SER A 1 86 ? 7.766 4.570 -4.665 1.00 83.25 86 SER A N 1
ATOM 696 C CA . SER A 1 86 ? 8.710 5.671 -4.826 1.00 83.25 86 SER A CA 1
ATOM 697 C C . SER A 1 86 ? 10.020 5.222 -5.489 1.00 83.25 86 SER A C 1
ATOM 699 O O . SER A 1 86 ? 10.154 4.101 -5.972 1.00 83.25 86 SER A O 1
ATOM 701 N N . ASP A 1 87 ? 10.991 6.126 -5.492 1.00 76.88 87 ASP A N 1
ATOM 702 C CA . ASP A 1 87 ? 12.324 6.026 -6.095 1.00 76.88 87 ASP A CA 1
ATOM 703 C C . ASP A 1 87 ? 13.192 4.820 -5.695 1.00 76.88 87 ASP A C 1
ATOM 705 O O . ASP A 1 87 ? 14.157 4.503 -6.387 1.00 76.88 87 ASP A O 1
ATOM 709 N N . HIS A 1 88 ? 12.849 4.113 -4.623 1.00 79.69 88 HIS A N 1
ATOM 710 C CA . HIS A 1 88 ? 13.579 2.950 -4.123 1.00 79.69 88 HIS A CA 1
ATOM 711 C C . HIS A 1 88 ? 12.923 1.630 -4.521 1.00 79.69 88 HIS A C 1
ATOM 713 O O . HIS A 1 88 ? 12.539 0.810 -3.686 1.00 79.69 88 HIS A O 1
ATOM 719 N N . LEU A 1 89 ? 12.828 1.399 -5.827 1.00 84.19 89 LEU A N 1
ATOM 720 C CA . LEU A 1 89 ? 12.264 0.171 -6.395 1.00 84.19 89 LEU A CA 1
ATOM 721 C C . LEU A 1 89 ? 13.038 -1.096 -5.982 1.00 84.19 89 LEU A C 1
ATOM 723 O O . LEU A 1 89 ? 12.498 -2.193 -6.067 1.00 84.19 89 LEU A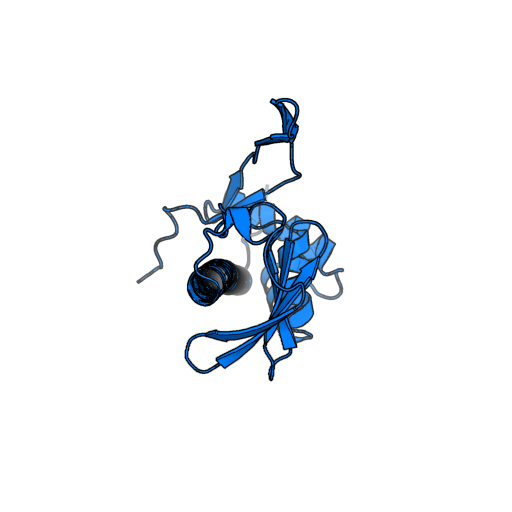 O 1
ATOM 727 N N . GLN A 1 90 ? 14.279 -0.957 -5.509 1.00 83.38 90 GLN A N 1
ATOM 728 C CA . GLN A 1 90 ? 15.082 -2.027 -4.909 1.00 83.38 90 GLN A CA 1
ATOM 729 C C . GLN A 1 90 ? 14.619 -2.470 -3.515 1.00 83.38 90 GLN A C 1
ATOM 731 O O . GLN A 1 90 ? 15.024 -3.544 -3.086 1.00 83.38 90 GLN A O 1
ATOM 736 N N . ALA A 1 91 ? 13.806 -1.665 -2.825 1.00 87.88 91 ALA A N 1
ATOM 737 C CA . ALA A 1 91 ? 13.280 -1.958 -1.491 1.00 87.88 91 ALA A CA 1
ATOM 738 C C . ALA A 1 91 ? 11.738 -1.846 -1.468 1.00 87.88 91 ALA A C 1
ATOM 740 O O . ALA A 1 91 ? 11.175 -0.993 -0.770 1.00 87.88 91 ALA A O 1
ATOM 741 N N . PRO A 1 92 ? 11.018 -2.660 -2.268 1.00 90.44 92 PRO A N 1
ATOM 742 C CA . PRO A 1 92 ? 9.565 -2.591 -2.388 1.00 90.44 92 PRO A CA 1
ATOM 743 C C . PRO A 1 92 ? 8.814 -3.108 -1.146 1.00 90.44 92 PRO A C 1
ATOM 745 O O . PRO A 1 92 ? 7.590 -3.123 -1.130 1.00 90.44 92 PRO A O 1
ATOM 748 N N . GLU A 1 93 ? 9.497 -3.529 -0.090 1.00 91.50 93 GLU A N 1
ATOM 749 C CA . GLU A 1 93 ? 8.949 -3.757 1.250 1.00 91.50 93 GLU A CA 1
ATOM 750 C C . GLU A 1 93 ? 8.674 -2.459 2.020 1.00 91.50 93 GLU A C 1
ATOM 752 O O . GLU A 1 93 ? 7.842 -2.445 2.930 1.00 91.50 93 GLU A O 1
ATOM 757 N N . LEU A 1 94 ? 9.361 -1.371 1.661 1.00 92.44 94 LEU A N 1
ATOM 758 C CA . LEU A 1 94 ? 9.272 -0.108 2.378 1.00 92.44 94 LEU A CA 1
ATOM 759 C C . LEU A 1 94 ? 8.035 0.669 1.959 1.00 92.44 94 LEU A C 1
ATOM 761 O O . LEU A 1 94 ? 7.683 0.734 0.780 1.00 92.44 94 LEU A O 1
ATOM 765 N N . PHE A 1 95 ? 7.400 1.330 2.919 1.00 93.88 95 PHE A N 1
ATOM 766 C CA . PHE A 1 95 ? 6.258 2.202 2.669 1.00 93.88 95 PHE A CA 1
ATOM 767 C C . PHE A 1 95 ? 6.329 3.476 3.506 1.00 93.88 95 PHE A C 1
ATOM 769 O O . PHE A 1 95 ? 7.062 3.566 4.485 1.00 93.88 95 PHE A O 1
ATOM 776 N N . SER A 1 96 ? 5.576 4.496 3.105 1.00 93.69 96 SER A N 1
ATOM 777 C CA . SER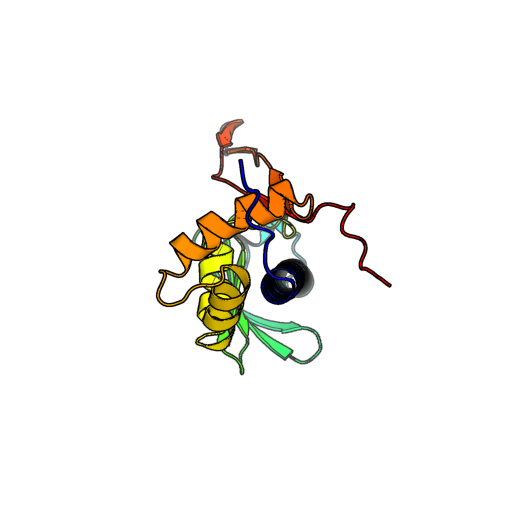 A 1 96 ? 5.467 5.766 3.829 1.00 93.69 96 SER A CA 1
ATOM 778 C C . SER A 1 96 ? 4.007 6.098 4.113 1.00 93.69 96 SER A C 1
ATOM 780 O O . SER A 1 96 ? 3.100 5.552 3.476 1.00 93.69 96 SER A O 1
ATOM 782 N N . LEU A 1 97 ? 3.776 7.044 5.029 1.00 94.94 97 LEU A N 1
ATOM 783 C CA . LEU A 1 97 ? 2.446 7.597 5.300 1.00 94.94 97 LEU A CA 1
ATOM 784 C C . LEU A 1 97 ? 1.739 8.013 4.003 1.00 94.94 97 LEU A C 1
ATOM 786 O O . LEU A 1 97 ? 0.597 7.628 3.764 1.00 94.94 97 LEU A O 1
ATOM 790 N N . TRP A 1 98 ? 2.442 8.743 3.138 1.00 93.12 98 TRP A N 1
ATOM 791 C CA . TRP A 1 98 ? 1.881 9.239 1.884 1.00 93.12 98 TRP A CA 1
ATOM 792 C C . TRP A 1 98 ? 1.407 8.105 0.964 1.00 93.12 98 TRP A C 1
ATOM 794 O O . TRP A 1 98 ? 0.313 8.173 0.408 1.00 93.12 98 TRP A O 1
ATOM 804 N N . ARG A 1 99 ? 2.167 7.008 0.867 1.00 93.88 99 ARG A N 1
ATOM 805 C CA . ARG A 1 99 ? 1.773 5.839 0.064 1.00 93.88 99 ARG A CA 1
ATOM 806 C C . ARG A 1 99 ? 0.540 5.136 0.625 1.00 93.88 99 ARG A C 1
ATOM 808 O O . ARG A 1 99 ? -0.351 4.767 -0.138 1.00 93.88 99 ARG A O 1
ATOM 815 N N . LEU A 1 100 ? 0.429 5.036 1.950 1.00 97.00 100 LEU A N 1
ATOM 816 C CA . LEU A 1 100 ? -0.785 4.522 2.584 1.00 97.00 100 LEU A CA 1
ATOM 817 C C . LEU A 1 100 ? -1.990 5.437 2.341 1.00 97.00 100 LEU A C 1
ATOM 819 O O . LEU A 1 100 ? -3.077 4.936 2.062 1.00 97.00 100 LEU A O 1
ATOM 823 N N . VAL A 1 101 ? -1.815 6.761 2.381 1.00 96.62 101 VAL A N 1
ATOM 824 C CA . VAL A 1 101 ? -2.881 7.720 2.041 1.00 96.62 101 VAL A CA 1
ATOM 825 C C . VAL A 1 101 ? -3.390 7.477 0.618 1.00 96.62 101 VAL A C 1
ATOM 827 O O . VAL A 1 101 ? -4.600 7.387 0.405 1.00 96.62 101 VAL A O 1
ATOM 830 N N . TRP A 1 102 ? -2.491 7.296 -0.351 1.00 95.00 102 TRP A N 1
ATOM 831 C CA . TRP A 1 102 ? -2.872 6.977 -1.729 1.00 95.00 102 TRP A CA 1
ATOM 832 C C . TRP A 1 102 ? -3.595 5.639 -1.849 1.00 95.00 102 TRP A C 1
ATOM 834 O O . TRP A 1 102 ? -4.657 5.564 -2.477 1.00 95.00 102 TRP A O 1
ATOM 844 N N . TYR A 1 103 ? -3.055 4.600 -1.216 1.00 98.25 103 TYR A N 1
ATOM 845 C CA . TYR A 1 103 ? -3.629 3.263 -1.247 1.00 98.25 103 TYR A CA 1
ATOM 846 C C . TYR A 1 103 ? -5.024 3.231 -0.611 1.00 98.25 103 TYR A C 1
ATOM 848 O O . TYR A 1 103 ? -6.010 2.954 -1.298 1.00 98.25 103 TYR A O 1
ATOM 856 N N . PHE A 1 104 ? -5.149 3.606 0.665 1.00 98.19 104 PHE A N 1
ATOM 857 C CA . PHE A 1 104 ? -6.429 3.607 1.378 1.00 98.19 104 PHE A CA 1
ATOM 858 C C . PHE A 1 104 ? -7.434 4.592 0.771 1.00 98.19 104 PHE A C 1
ATOM 860 O O . PHE A 1 104 ? -8.635 4.313 0.768 1.00 98.19 104 PHE A O 1
ATOM 867 N N . GLY A 1 105 ? -6.965 5.704 0.199 1.00 97.31 105 GLY A N 1
ATOM 868 C CA . GLY A 1 105 ? -7.801 6.622 -0.571 1.00 97.31 105 GLY A CA 1
ATOM 869 C C . GLY A 1 105 ? -8.374 5.966 -1.831 1.00 97.31 105 GLY A C 1
ATOM 870 O O . GLY A 1 105 ? -9.555 6.142 -2.143 1.00 97.31 105 GLY A O 1
ATOM 871 N N . SER A 1 106 ? -7.583 5.139 -2.523 1.00 97.88 106 SER A N 1
ATOM 872 C CA . SER A 1 106 ? -8.037 4.389 -3.703 1.00 97.88 106 SER A CA 1
ATOM 873 C C . SER A 1 106 ? -9.075 3.308 -3.375 1.00 97.88 106 SER A C 1
ATOM 875 O O . SER A 1 106 ? -9.947 3.033 -4.199 1.00 97.88 106 SER A O 1
ATOM 877 N N . LEU A 1 107 ? -9.078 2.791 -2.137 1.00 97.56 107 LEU A N 1
ATOM 878 C CA . LEU A 1 107 ? -10.124 1.899 -1.612 1.00 97.56 107 LEU A CA 1
ATOM 879 C C . LEU A 1 107 ? -11.453 2.627 -1.320 1.00 97.56 107 LEU A C 1
ATOM 881 O O . LEU A 1 107 ? -12.428 2.008 -0.876 1.00 97.56 107 LEU A O 1
ATOM 885 N N . ARG A 1 108 ? -11.523 3.946 -1.550 1.00 95.19 108 ARG A N 1
ATOM 886 C CA . ARG A 1 108 ? -12.712 4.790 -1.353 1.00 95.19 108 ARG A CA 1
ATOM 887 C C . ARG A 1 108 ? -13.282 4.642 0.066 1.00 95.19 108 ARG A C 1
ATOM 889 O O . ARG A 1 108 ? -12.549 4.604 1.054 1.00 95.19 108 ARG A O 1
ATOM 896 N N . ARG A 1 109 ? -14.613 4.539 0.197 1.00 95.88 109 ARG A N 1
ATOM 897 C CA . ARG A 1 109 ? -15.293 4.437 1.498 1.00 95.88 109 ARG A CA 1
ATOM 898 C C . ARG A 1 109 ? -14.854 3.210 2.298 1.00 95.88 109 ARG A C 1
ATOM 900 O O . ARG A 1 109 ? -14.926 3.257 3.523 1.00 95.88 109 ARG A O 1
ATOM 907 N N . THR A 1 110 ? -14.405 2.139 1.643 1.00 96.75 110 THR A N 1
ATOM 908 C CA . THR A 1 110 ? -13.901 0.944 2.327 1.00 96.75 110 THR A CA 1
ATOM 909 C C . THR A 1 110 ? -12.635 1.267 3.113 1.00 96.75 110 THR A C 1
ATOM 911 O O . THR A 1 110 ? -12.610 1.006 4.314 1.00 96.75 110 THR A O 1
ATOM 914 N N . GLY A 1 111 ? -11.646 1.917 2.488 1.00 97.06 111 GLY A N 1
ATOM 915 C CA . GLY A 1 111 ? -10.406 2.320 3.162 1.00 97.06 111 GLY A CA 1
ATOM 916 C C . GLY A 1 111 ? -10.655 3.291 4.314 1.00 97.06 111 GLY A C 1
ATOM 917 O O . GLY A 1 111 ? -10.214 3.044 5.436 1.00 97.06 111 GLY A O 1
ATOM 918 N N . VAL A 1 112 ? -11.476 4.323 4.083 1.00 96.56 112 VAL A N 1
ATOM 919 C CA . VAL A 1 112 ? -11.853 5.286 5.135 1.00 96.56 112 VAL A CA 1
ATOM 920 C C . VAL A 1 112 ? -12.500 4.575 6.331 1.00 96.56 112 VAL A C 1
ATOM 922 O O . VAL A 1 112 ? -12.097 4.792 7.468 1.00 96.56 112 VAL A O 1
ATOM 925 N N . LYS A 1 113 ? -13.446 3.654 6.098 1.00 97.00 113 LYS A N 1
ATOM 926 C CA . LYS A 1 113 ? -14.101 2.899 7.181 1.00 97.00 113 LYS A CA 1
ATOM 927 C C . LYS A 1 113 ? -13.144 1.993 7.957 1.00 97.00 113 LYS A C 1
ATOM 929 O O . LYS A 1 113 ? -13.402 1.745 9.134 1.00 97.00 113 LYS A O 1
ATOM 934 N N . MET A 1 114 ? -12.104 1.442 7.327 1.00 97.50 114 MET A N 1
ATOM 935 C CA . MET A 1 114 ? -11.107 0.642 8.051 1.00 97.50 114 MET A CA 1
ATOM 936 C C . MET A 1 114 ? -10.356 1.510 9.060 1.00 97.50 114 MET A C 1
ATOM 938 O O . MET A 1 114 ? -10.249 1.141 10.229 1.00 97.50 114 MET A O 1
ATOM 942 N N . ILE A 1 115 ? -9.927 2.692 8.623 1.00 97.31 115 ILE A N 1
ATOM 943 C CA . ILE A 1 115 ? -9.160 3.640 9.432 1.00 97.31 115 ILE A CA 1
ATOM 944 C C . ILE A 1 115 ? -10.015 4.241 10.549 1.00 97.31 115 ILE A C 1
ATOM 946 O O . ILE A 1 115 ? -9.604 4.202 11.705 1.00 97.31 115 ILE A O 1
ATOM 950 N N . GLU A 1 116 ? -11.245 4.675 10.251 1.00 96.31 116 GLU A N 1
ATOM 951 C CA . GLU A 1 116 ? -12.193 5.170 11.265 1.00 96.31 116 GLU A CA 1
ATOM 952 C C . GLU A 1 116 ? -12.425 4.133 12.380 1.00 96.31 116 GLU A C 1
ATOM 954 O O . GLU A 1 116 ? -12.441 4.458 13.568 1.00 96.31 116 GLU A O 1
ATOM 959 N N . LYS A 1 117 ? -12.574 2.850 12.018 1.00 96.31 117 LYS A N 1
ATOM 960 C CA . LYS A 1 117 ? -12.766 1.767 12.996 1.00 96.31 117 LYS A CA 1
ATOM 961 C C . LYS A 1 117 ? -11.512 1.500 13.827 1.00 96.31 117 LYS A C 1
ATOM 963 O O . LYS A 1 117 ? -11.643 1.249 15.022 1.00 96.31 117 LYS A O 1
ATOM 968 N N . ALA A 1 118 ? -10.329 1.527 13.213 1.00 96.06 118 ALA A N 1
ATOM 969 C CA . ALA A 1 118 ? -9.061 1.328 13.914 1.00 96.06 118 ALA A CA 1
ATOM 970 C C . ALA A 1 118 ? -8.763 2.482 14.889 1.00 96.06 118 ALA A C 1
ATOM 972 O O . ALA A 1 118 ? -8.298 2.253 16.012 1.00 96.06 118 ALA A O 1
ATOM 973 N N . LEU A 1 119 ? -9.104 3.711 14.494 1.00 94.75 119 LEU A N 1
ATOM 974 C CA . LEU A 1 119 ? -8.945 4.909 15.317 1.00 94.75 119 LEU A CA 1
ATOM 975 C C . LEU A 1 119 ? -10.055 5.060 16.369 1.00 94.75 119 LEU A C 1
ATOM 977 O O . LEU A 1 119 ? -9.840 5.675 17.407 1.00 94.75 119 LEU A O 1
ATOM 981 N N . GLY A 1 120 ? -11.224 4.455 16.145 1.00 94.31 120 GLY A N 1
ATOM 982 C CA . GLY A 1 120 ? -12.370 4.525 17.056 1.00 94.31 120 GLY A CA 1
ATOM 983 C C . GLY A 1 120 ? -13.193 5.812 16.926 1.00 94.31 120 GLY A C 1
ATOM 984 O O . GLY A 1 120 ? -14.046 6.068 17.773 1.00 94.31 120 GLY A O 1
ATOM 985 N N . ARG A 1 121 ? -12.970 6.611 15.875 1.00 93.69 121 ARG A N 1
ATOM 986 C CA . ARG A 1 121 ? -13.678 7.874 15.598 1.00 93.69 121 ARG A CA 1
ATOM 987 C C . ARG A 1 121 ? -13.805 8.135 14.095 1.00 93.69 121 ARG A C 1
ATOM 989 O O . ARG A 1 121 ? -13.110 7.515 13.297 1.00 93.69 121 ARG A O 1
ATOM 996 N N . GLN A 1 122 ? -14.724 9.021 13.715 1.00 94.62 122 GLN A N 1
ATOM 997 C CA . GLN A 1 122 ? -15.076 9.314 12.318 1.00 94.62 122 GLN A CA 1
ATOM 998 C C . GLN A 1 122 ? -14.729 10.752 11.923 1.00 94.62 122 GLN A C 1
ATOM 1000 O O . GLN A 1 122 ? -14.565 11.605 12.790 1.00 94.62 122 GLN A O 1
ATOM 1005 N N . GLY A 1 123 ? -14.676 11.014 10.612 1.00 91.62 123 GLY A N 1
ATOM 1006 C CA . GLY A 1 123 ? -14.587 12.372 10.056 1.00 91.62 123 GLY A CA 1
ATOM 1007 C C . GLY A 1 123 ? -13.186 12.988 10.022 1.00 91.62 123 GLY A C 1
ATOM 1008 O O . GLY A 1 123 ? -13.034 14.109 9.549 1.00 91.62 123 GLY A O 1
ATOM 1009 N N . GLU A 1 124 ? -12.169 12.266 10.487 1.00 93.50 124 GLU A N 1
ATOM 1010 C CA . GLU A 1 124 ? -10.778 12.714 10.436 1.00 93.50 124 GLU A CA 1
ATOM 1011 C C . GLU A 1 124 ? -10.214 12.606 9.010 1.00 93.50 124 GLU A C 1
ATOM 1013 O O . GLU A 1 124 ? -10.521 11.660 8.274 1.00 93.50 124 GLU A O 1
ATOM 1018 N N . ALA A 1 125 ? -9.368 13.563 8.620 1.00 95.69 125 ALA A N 1
ATOM 1019 C CA . ALA A 1 125 ? -8.670 13.500 7.340 1.00 95.69 125 ALA A CA 1
ATOM 1020 C C . ALA A 1 125 ? -7.775 12.250 7.281 1.00 95.69 125 ALA A C 1
ATOM 1022 O O . ALA A 1 125 ? -7.107 11.911 8.257 1.00 95.69 125 ALA A O 1
ATOM 1023 N N . LEU A 1 126 ? -7.742 11.580 6.124 1.00 95.12 126 LEU A N 1
ATOM 1024 C CA . LEU A 1 126 ? -7.074 10.284 5.955 1.00 95.12 126 LEU A CA 1
ATOM 1025 C C . LEU A 1 126 ? -5.604 10.308 6.397 1.00 95.12 126 LEU A C 1
ATOM 1027 O O . LEU A 1 126 ? -5.149 9.409 7.099 1.00 95.12 126 LEU A O 1
ATOM 1031 N N . GLU A 1 127 ? -4.886 11.355 5.998 1.00 96.50 127 GLU A N 1
ATOM 1032 C CA . GLU A 1 127 ? -3.484 11.570 6.349 1.00 96.50 127 GLU A CA 1
ATOM 1033 C C . GLU A 1 127 ? -3.287 11.711 7.856 1.00 96.50 127 GLU A C 1
ATOM 1035 O O . GLU A 1 127 ? -2.478 10.991 8.434 1.00 96.50 127 GLU A O 1
ATOM 1040 N N . LYS A 1 128 ? -4.082 12.564 8.509 1.00 97.19 128 LYS A N 1
ATOM 1041 C CA . LYS A 1 128 ? -4.009 12.762 9.957 1.00 97.19 128 LYS A CA 1
ATOM 1042 C C . LYS A 1 128 ? -4.358 11.484 10.721 1.00 97.19 128 LYS A C 1
ATOM 1044 O O . LYS A 1 128 ? -3.642 11.107 11.641 1.00 97.19 128 LYS A O 1
ATOM 1049 N N . ALA A 1 129 ? -5.400 10.771 10.301 1.00 97.19 129 ALA A N 1
ATOM 1050 C CA . ALA A 1 129 ? -5.795 9.516 10.930 1.00 97.19 129 ALA A CA 1
ATOM 1051 C C . ALA A 1 129 ? -4.708 8.431 10.815 1.00 97.19 129 ALA A C 1
ATOM 1053 O O . ALA A 1 129 ? -4.451 7.711 11.777 1.00 97.19 129 ALA A O 1
ATOM 1054 N N . LEU A 1 130 ? -4.052 8.312 9.656 1.00 97.31 130 LEU A N 1
ATOM 1055 C CA . LEU A 1 130 ? -2.938 7.378 9.474 1.00 97.31 130 LEU A CA 1
ATOM 1056 C C . LEU A 1 130 ? -1.691 7.811 10.254 1.00 97.31 130 LEU A C 1
ATOM 1058 O O . LEU A 1 130 ? -1.052 6.956 10.861 1.00 97.31 130 LEU A O 1
ATOM 1062 N N . ALA A 1 131 ? -1.374 9.107 10.296 1.00 96.94 131 ALA A N 1
ATOM 1063 C CA . ALA A 1 131 ? -0.257 9.640 11.077 1.00 96.94 131 ALA A CA 1
ATOM 1064 C C . ALA A 1 131 ? -0.393 9.338 12.579 1.00 96.94 131 ALA A C 1
ATOM 1066 O O . ALA A 1 131 ? 0.607 9.124 13.252 1.00 96.94 131 ALA A O 1
ATOM 1067 N N . GLU A 1 132 ? -1.623 9.268 13.095 1.00 96.62 132 GLU A N 1
ATOM 1068 C CA . GLU A 1 132 ? -1.898 8.850 14.474 1.00 96.62 132 GLU A CA 1
ATOM 1069 C C . GLU A 1 132 ? -1.849 7.325 14.665 1.00 96.62 132 GLU A C 1
ATOM 1071 O O . GLU A 1 132 ? -1.502 6.846 15.742 1.00 96.62 132 GLU A O 1
ATOM 1076 N N . LEU A 1 133 ? -2.202 6.539 13.643 1.00 96.81 133 LEU A N 1
ATOM 1077 C CA . LEU A 1 133 ? -2.236 5.075 13.735 1.00 96.81 133 LEU A CA 1
ATOM 1078 C C . LEU A 1 133 ? -0.860 4.426 13.582 1.00 96.81 133 LEU A C 1
ATOM 1080 O O . LEU A 1 133 ? -0.639 3.367 14.166 1.00 96.81 133 LEU A O 1
ATOM 1084 N N . LEU A 1 134 ? 0.049 5.016 12.804 1.00 96.69 134 LEU A N 1
ATOM 1085 C CA . LEU A 1 134 ? 1.370 4.432 12.562 1.00 96.69 134 LEU A CA 1
ATOM 1086 C C . LEU A 1 134 ? 2.204 4.288 13.848 1.00 96.69 134 LEU A C 1
ATOM 1088 O O . LEU A 1 134 ? 2.647 3.167 14.093 1.00 96.69 134 LEU A O 1
ATOM 1092 N N . PRO A 1 135 ? 2.325 5.307 14.725 1.00 96.25 135 PRO A N 1
ATOM 1093 C CA . PRO A 1 135 ? 3.001 5.147 16.014 1.00 96.25 135 PRO A CA 1
ATOM 1094 C C . PRO A 1 135 ? 2.383 4.044 16.879 1.00 96.25 135 PRO A C 1
ATOM 1096 O O . PRO A 1 135 ? 3.098 3.271 17.497 1.00 96.25 135 PRO A O 1
ATOM 1099 N N . ILE A 1 136 ? 1.053 3.887 16.857 1.00 95.62 136 ILE A N 1
ATOM 1100 C CA . ILE A 1 136 ? 0.368 2.821 17.611 1.00 95.62 136 ILE A CA 1
ATOM 1101 C C . ILE A 1 136 ? 0.749 1.431 17.076 1.00 95.62 136 ILE A C 1
ATOM 1103 O O . ILE A 1 136 ? 0.877 0.475 17.840 1.00 95.62 136 ILE A O 1
ATOM 1107 N N . LEU A 1 137 ? 0.887 1.281 15.755 1.00 96.19 137 LEU A N 1
ATOM 1108 C CA . LEU A 1 137 ? 1.327 0.021 15.147 1.00 96.19 137 LEU A CA 1
ATOM 1109 C C . LEU A 1 137 ? 2.813 -0.252 15.419 1.00 96.19 137 LEU A C 1
ATOM 1111 O O . LEU A 1 137 ? 3.192 -1.416 15.561 1.00 96.19 137 LEU A O 1
ATOM 1115 N N . GLU A 1 138 ? 3.625 0.797 15.498 1.00 95.44 138 GLU A N 1
ATOM 1116 C CA . GLU A 1 138 ? 5.043 0.725 15.845 1.00 95.44 138 GLU A CA 1
ATOM 1117 C C . GLU A 1 138 ? 5.253 0.328 17.311 1.00 95.44 138 GLU A C 1
ATOM 1119 O O . GLU A 1 138 ? 5.945 -0.648 17.586 1.00 95.44 138 GLU A O 1
ATOM 1124 N N . GLU A 1 139 ? 4.562 0.980 18.249 1.00 94.88 139 GLU A N 1
ATOM 1125 C CA . GLU A 1 139 ? 4.551 0.620 19.676 1.00 94.88 139 GLU A CA 1
ATOM 1126 C C . GLU A 1 139 ? 4.060 -0.817 19.909 1.00 94.88 139 GLU A C 1
ATOM 1128 O O . GLU A 1 139 ? 4.539 -1.514 20.802 1.00 94.88 139 GLU A O 1
ATOM 1133 N N . ALA A 1 140 ? 3.128 -1.292 19.077 1.00 93.56 140 ALA A N 1
ATOM 1134 C CA . ALA A 1 140 ? 2.664 -2.678 19.092 1.00 93.56 140 ALA A CA 1
ATOM 1135 C C . ALA A 1 140 ? 3.655 -3.672 18.449 1.00 93.56 140 ALA A C 1
ATOM 1137 O O . ALA A 1 140 ? 3.331 -4.855 18.327 1.00 93.56 140 ALA A O 1
ATOM 1138 N N . GLY A 1 141 ? 4.821 -3.209 17.989 1.00 95.06 141 GLY A N 1
ATOM 1139 C CA . GLY A 1 141 ? 5.866 -4.025 17.378 1.00 95.06 141 GLY A CA 1
ATOM 1140 C C . GLY A 1 141 ? 5.472 -4.637 16.036 1.00 95.06 141 GLY A C 1
ATOM 1141 O O . GLY A 1 141 ? 6.026 -5.666 15.661 1.00 95.06 141 GLY A O 1
ATOM 1142 N N . LYS A 1 142 ? 4.492 -4.066 15.323 1.00 95.62 142 LYS A N 1
ATOM 1143 C CA . LYS A 1 142 ? 3.986 -4.590 14.036 1.00 95.62 142 LYS A CA 1
ATOM 1144 C C . LYS A 1 142 ? 4.705 -4.005 12.827 1.00 95.62 142 LYS A C 1
ATOM 1146 O O . LYS A 1 142 ? 4.796 -4.646 11.778 1.00 95.62 142 LYS A O 1
ATOM 1151 N N . ILE A 1 143 ? 5.155 -2.769 12.970 1.00 96.38 143 ILE A N 1
ATOM 1152 C CA . ILE A 1 143 ? 5.957 -2.044 11.993 1.00 96.38 143 ILE A CA 1
ATOM 1153 C C . ILE A 1 143 ? 7.117 -1.389 12.734 1.00 96.38 143 ILE A C 1
ATOM 1155 O O . ILE A 1 143 ? 7.059 -1.234 13.949 1.00 96.38 143 ILE A O 1
ATOM 1159 N N . GLU A 1 144 ? 8.150 -1.002 12.011 1.00 95.19 144 GLU A N 1
ATOM 1160 C CA . GLU A 1 144 ? 9.252 -0.221 12.563 1.00 95.19 144 GLU A CA 1
ATOM 1161 C C . GLU A 1 144 ? 9.622 0.888 11.591 1.00 95.19 144 GLU A C 1
ATOM 1163 O O . GLU A 1 144 ? 9.597 0.689 10.368 1.00 95.19 144 GLU A O 1
ATOM 1168 N N . GLN A 1 145 ? 9.933 2.066 12.128 1.00 92.75 145 GLN A N 1
ATOM 1169 C CA . GLN A 1 145 ? 10.481 3.143 11.330 1.00 92.75 145 GLN A CA 1
ATOM 1170 C C . GLN A 1 145 ? 11.918 2.809 10.917 1.00 92.75 145 GLN A C 1
ATOM 1172 O O . GLN A 1 145 ? 12.774 2.492 11.741 1.00 92.75 145 GLN A O 1
ATOM 1177 N N . VAL A 1 146 ? 12.207 2.956 9.627 1.00 88.56 146 VAL A N 1
ATOM 1178 C CA . VAL A 1 146 ? 13.546 2.755 9.073 1.00 88.56 146 VAL A CA 1
ATOM 1179 C C . VAL A 1 146 ? 14.082 4.042 8.473 1.00 88.56 146 VAL A C 1
ATOM 1181 O O . VAL A 1 146 ? 13.366 4.813 7.829 1.00 88.56 146 VAL A O 1
ATOM 1184 N N . GLN A 1 147 ? 15.375 4.279 8.685 1.00 77.75 147 GLN A N 1
ATOM 1185 C CA . GLN A 1 147 ? 16.085 5.347 7.998 1.00 77.75 147 GLN A CA 1
ATOM 1186 C C . GLN A 1 147 ? 16.580 4.810 6.663 1.00 77.75 147 GLN A C 1
ATOM 1188 O O . GLN A 1 147 ? 17.514 4.013 6.614 1.00 77.75 147 GLN A O 1
ATOM 1193 N N . PHE A 1 148 ? 15.945 5.252 5.582 1.00 68.31 148 PHE A N 1
ATOM 1194 C CA . PHE A 1 148 ? 16.422 4.967 4.240 1.00 68.31 148 PHE A CA 1
ATOM 1195 C C . PHE A 1 148 ? 17.325 6.110 3.781 1.00 68.31 148 PHE A C 1
ATOM 1197 O O . PHE A 1 148 ? 16.891 7.258 3.645 1.00 68.31 148 PHE A O 1
ATOM 1204 N N . ILE A 1 149 ? 18.602 5.792 3.598 1.00 67.31 149 ILE A N 1
ATOM 1205 C CA . ILE A 1 149 ? 19.616 6.733 3.136 1.00 67.31 149 ILE A CA 1
ATOM 1206 C C . ILE A 1 149 ? 19.934 6.378 1.689 1.00 67.31 149 ILE A C 1
ATOM 1208 O O . ILE A 1 149 ? 20.297 5.240 1.398 1.00 67.31 149 ILE A O 1
ATOM 1212 N N . VAL A 1 150 ? 19.809 7.355 0.796 1.00 62.34 150 VAL A N 1
ATOM 1213 C CA . VAL A 1 150 ? 20.171 7.202 -0.616 1.00 62.34 150 VAL A CA 1
ATOM 1214 C C . VAL A 1 150 ? 21.363 8.099 -0.898 1.00 62.34 150 VAL A C 1
ATOM 1216 O O . VAL A 1 150 ? 21.365 9.264 -0.502 1.00 62.34 150 VAL A O 1
ATOM 1219 N N . SER A 1 151 ? 22.384 7.554 -1.556 1.00 55.59 151 SER A N 1
ATOM 1220 C CA . SER A 1 151 ? 23.461 8.360 -2.124 1.00 55.59 151 SER A CA 1
ATOM 1221 C C . SER A 1 151 ? 23.003 8.947 -3.457 1.00 55.59 151 SER A C 1
ATOM 1223 O O . SER A 1 151 ? 22.541 8.195 -4.320 1.00 55.59 151 SER A O 1
ATOM 1225 N N . ASP A 1 152 ? 23.146 10.255 -3.648 1.00 60.91 152 ASP A N 1
ATOM 1226 C CA . ASP A 1 152 ? 23.011 10.849 -4.978 1.00 60.91 152 ASP A CA 1
ATOM 1227 C C . ASP A 1 152 ? 24.183 10.449 -5.900 1.00 60.91 152 ASP A C 1
ATOM 1229 O O . ASP A 1 152 ? 25.094 9.711 -5.511 1.00 60.91 152 ASP A O 1
ATOM 1233 N N . SER A 1 153 ? 24.146 10.914 -7.153 1.00 53.19 153 SER A N 1
ATOM 1234 C CA . SER A 1 153 ? 25.193 10.650 -8.150 1.00 53.19 153 SER A CA 1
ATOM 1235 C C . SER A 1 153 ? 26.571 11.193 -7.763 1.00 53.19 153 SER A C 1
ATOM 1237 O O . SER A 1 153 ? 27.568 10.717 -8.301 1.00 53.19 153 SER A O 1
ATOM 1239 N N . ASP A 1 154 ? 26.622 12.144 -6.827 1.00 65.19 154 ASP A N 1
ATOM 1240 C CA . ASP A 1 154 ? 27.843 12.778 -6.329 1.00 65.19 154 ASP A CA 1
ATOM 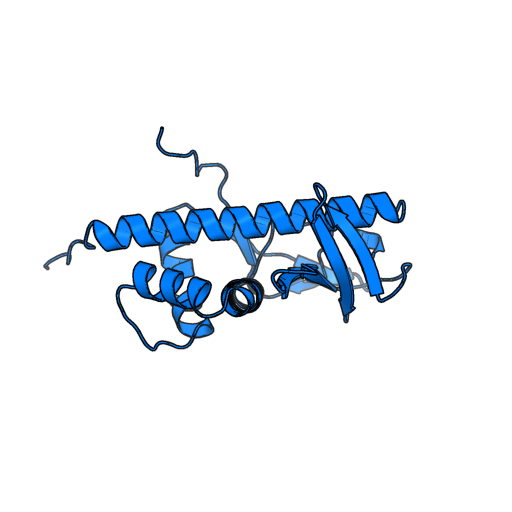1241 C C . ASP A 1 154 ? 28.324 12.137 -5.010 1.00 65.19 154 ASP A C 1
ATOM 1243 O O . ASP A 1 154 ? 29.346 12.532 -4.448 1.00 65.19 154 ASP A O 1
ATOM 1247 N N . GLY A 1 155 ? 27.615 11.110 -4.521 1.00 55.06 155 GLY A N 1
ATOM 1248 C CA . GLY A 1 155 ? 27.946 10.368 -3.307 1.00 55.06 155 GLY A CA 1
ATOM 1249 C C . GLY A 1 155 ? 27.440 11.006 -2.010 1.00 55.06 155 GLY A C 1
ATOM 1250 O O . GLY A 1 155 ? 27.768 10.508 -0.931 1.00 55.06 155 GLY A O 1
ATOM 1251 N N . HIS A 1 156 ? 26.631 12.069 -2.066 1.00 58.22 156 HIS A N 1
ATOM 1252 C CA . HIS A 1 156 ? 26.033 12.655 -0.869 1.00 58.22 156 HIS A CA 1
ATOM 1253 C C . HIS A 1 156 ? 24.843 11.833 -0.381 1.00 58.22 156 HIS A C 1
ATOM 1255 O O . HIS A 1 156 ? 23.956 11.452 -1.142 1.00 58.22 156 HIS A O 1
ATOM 1261 N N . LEU A 1 157 ? 24.815 11.594 0.928 1.00 52.50 157 LEU A N 1
ATOM 1262 C CA . LEU A 1 157 ? 23.764 10.846 1.601 1.00 52.50 157 LEU A CA 1
ATOM 1263 C C . LEU A 1 157 ? 22.580 11.763 1.923 1.00 52.50 157 LEU A C 1
ATOM 1265 O O . LEU A 1 157 ? 22.675 12.625 2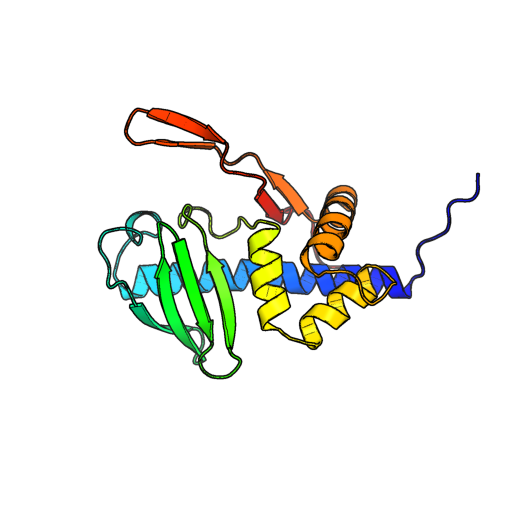.798 1.00 52.50 157 LEU A O 1
ATOM 1269 N N . HIS A 1 158 ? 21.445 11.537 1.268 1.00 54.97 158 HIS A N 1
ATOM 1270 C CA . HIS A 1 158 ? 20.195 12.233 1.560 1.00 54.97 158 HIS A CA 1
ATOM 1271 C C . HIS A 1 158 ? 19.288 11.343 2.410 1.00 54.97 158 HIS A C 1
ATOM 1273 O O . HIS A 1 158 ? 19.082 10.163 2.112 1.00 54.97 158 HIS A O 1
ATOM 1279 N N . LYS A 1 159 ? 18.714 11.909 3.480 1.00 56.19 159 LYS A N 1
ATOM 1280 C CA . LYS A 1 159 ? 17.618 11.261 4.211 1.00 56.19 159 LYS A CA 1
ATOM 1281 C C . LYS A 1 159 ? 16.345 11.400 3.388 1.00 56.19 159 LYS A C 1
ATOM 1283 O O . LYS A 1 159 ? 15.763 12.482 3.326 1.00 56.19 159 LYS A O 1
ATOM 1288 N N . HIS A 1 160 ? 15.898 10.307 2.784 1.00 66.12 160 HIS A N 1
ATOM 1289 C CA . HIS A 1 160 ? 14.603 10.279 2.119 1.00 66.12 160 HIS A CA 1
ATOM 1290 C C . HIS A 1 160 ? 13.530 10.030 3.184 1.00 66.12 160 HIS A C 1
ATOM 1292 O O . HIS A 1 160 ? 13.357 8.906 3.623 1.00 66.12 160 HIS A O 1
ATOM 1298 N N . GLY A 1 161 ? 12.837 11.084 3.626 1.00 75.31 161 GLY A N 1
ATOM 1299 C CA . GLY A 1 161 ? 11.599 11.011 4.417 1.00 75.31 161 GLY A CA 1
ATOM 1300 C C . GLY A 1 161 ? 11.561 10.032 5.608 1.00 75.31 161 GLY A C 1
ATOM 1301 O O . GLY A 1 161 ? 12.576 9.617 6.162 1.00 75.31 161 GLY A O 1
ATOM 1302 N N . THR A 1 162 ? 10.340 9.693 6.023 1.00 87.25 162 THR A N 1
ATOM 1303 C CA . THR A 1 162 ? 10.066 8.643 7.012 1.00 87.25 162 THR A CA 1
ATOM 1304 C C . THR A 1 162 ? 9.493 7.429 6.293 1.00 87.25 162 THR A C 1
ATOM 1306 O O . THR A 1 162 ? 8.453 7.531 5.630 1.00 87.25 162 THR A O 1
ATOM 1309 N N . PHE A 1 163 ? 10.154 6.283 6.451 1.00 91.69 163 PHE A N 1
ATOM 1310 C CA . PHE A 1 163 ? 9.695 5.000 5.934 1.00 91.69 163 PHE A CA 1
ATOM 1311 C C . PHE A 1 163 ? 9.466 4.003 7.054 1.00 91.69 163 PHE A C 1
ATOM 1313 O O . PHE A 1 163 ? 10.054 4.100 8.128 1.00 91.69 163 PHE A O 1
ATOM 1320 N N . TYR A 1 164 ? 8.615 3.033 6.761 1.00 94.31 164 TYR A N 1
ATOM 1321 C CA . TYR A 1 164 ? 8.264 1.937 7.638 1.00 94.31 164 TYR A CA 1
ATOM 1322 C C . TYR A 1 164 ? 8.470 0.616 6.907 1.00 94.31 164 TYR A C 1
ATOM 1324 O O . TYR A 1 164 ? 8.302 0.539 5.685 1.00 94.31 164 TYR A O 1
ATOM 1332 N N . GLN A 1 165 ? 8.767 -0.424 7.675 1.00 94.44 165 GLN A N 1
ATOM 1333 C CA . GLN A 1 165 ? 8.697 -1.812 7.233 1.00 94.44 165 GLN A CA 1
ATOM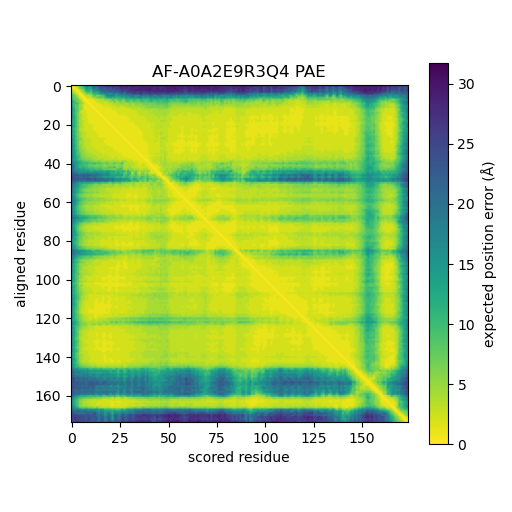 1334 C C . GLN A 1 165 ? 7.902 -2.647 8.235 1.00 94.44 165 GLN A C 1
ATOM 1336 O O . GLN A 1 165 ? 7.732 -2.258 9.389 1.00 94.44 165 GLN A O 1
ATOM 1341 N N . ILE A 1 166 ? 7.379 -3.789 7.789 1.00 95.31 166 ILE A N 1
ATOM 1342 C CA . ILE A 1 166 ? 6.703 -4.747 8.672 1.00 95.31 166 ILE A CA 1
ATOM 1343 C C . ILE A 1 166 ? 7.762 -5.532 9.446 1.00 95.31 166 ILE A C 1
ATOM 1345 O O . ILE A 1 166 ? 8.703 -6.055 8.850 1.00 95.31 166 ILE A O 1
ATOM 1349 N N . THR A 1 167 ? 7.591 -5.659 10.759 1.00 91.88 167 THR A N 1
ATOM 1350 C CA . THR A 1 167 ? 8.530 -6.405 11.605 1.00 91.88 167 THR A CA 1
ATOM 1351 C C . THR A 1 167 ? 8.426 -7.913 11.349 1.00 91.88 167 THR A C 1
ATOM 1353 O O . THR A 1 167 ? 7.338 -8.481 11.205 1.00 91.88 167 THR A O 1
ATOM 1356 N N . GLN A 1 168 ? 9.563 -8.619 11.359 1.00 70.19 168 GLN A N 1
ATOM 1357 C CA . GLN A 1 168 ? 9.592 -10.083 11.190 1.00 70.19 168 GLN A CA 1
ATOM 1358 C C . GLN A 1 168 ? 8.915 -10.850 12.346 1.00 70.19 168 GLN A C 1
ATOM 1360 O O . GLN A 1 168 ? 8.583 -12.028 12.205 1.00 70.19 168 GLN A O 1
ATOM 1365 N N . GLN A 1 169 ? 8.679 -10.191 13.487 1.00 55.84 169 GLN A N 1
ATOM 1366 C CA . GLN A 1 169 ? 7.999 -10.769 14.650 1.00 55.84 169 GLN A CA 1
ATOM 1367 C C . GLN A 1 169 ? 6.469 -10.788 14.533 1.00 55.84 169 GLN A C 1
ATOM 1369 O O . GLN A 1 169 ? 5.819 -11.439 15.350 1.00 55.84 169 GLN A O 1
ATOM 1374 N N . ALA A 1 170 ? 5.876 -10.160 13.511 1.00 53.81 170 ALA A N 1
ATOM 1375 C CA . ALA A 1 170 ? 4.432 -10.175 13.275 1.00 53.81 170 ALA A CA 1
ATOM 1376 C C . ALA A 1 170 ? 3.934 -11.535 12.725 1.00 53.81 170 ALA A C 1
ATOM 1378 O O . ALA A 1 170 ? 3.313 -11.619 11.658 1.00 53.81 170 ALA A O 1
ATOM 1379 N N . LYS A 1 171 ? 4.207 -12.630 13.447 1.00 35.94 171 LYS A N 1
ATOM 1380 C CA . LYS A 1 171 ? 3.566 -13.931 13.229 1.00 35.94 171 LYS A CA 1
ATOM 1381 C C . LYS A 1 171 ? 2.092 -13.827 13.629 1.00 35.94 171 LYS A C 1
ATOM 1383 O O . LYS A 1 171 ? 1.752 -13.287 14.678 1.00 35.94 171 LYS A O 1
ATOM 1388 N N . LEU A 1 172 ? 1.230 -14.308 12.735 1.00 37.91 172 LEU A N 1
ATOM 1389 C CA . LEU A 1 172 ? -0.225 -14.357 12.892 1.00 37.91 172 LEU A CA 1
ATOM 1390 C C . LEU A 1 172 ? -0.609 -15.054 14.213 1.00 37.91 172 LEU A C 1
ATOM 1392 O O . LEU A 1 172 ? 0.050 -16.032 14.571 1.00 37.91 172 LEU A O 1
ATOM 1396 N N . PRO A 1 173 ? -1.679 -14.627 14.911 1.00 36.44 173 PRO A N 1
ATOM 1397 C CA . PRO A 1 173 ? -2.350 -15.536 15.828 1.00 36.44 173 PRO A CA 1
ATOM 1398 C C . PRO A 1 173 ? -2.900 -16.713 15.009 1.00 36.44 173 PRO A C 1
ATOM 1400 O O . PRO A 1 173 ? -3.544 -16.496 13.978 1.00 36.44 173 PRO A O 1
ATOM 1403 N N . ASN A 1 174 ? -2.573 -17.931 15.447 1.00 34.31 174 ASN A N 1
ATOM 1404 C CA . ASN A 1 174 ? -3.185 -19.171 14.962 1.00 34.31 174 ASN A CA 1
ATOM 1405 C C . ASN A 1 174 ? -4.705 -19.158 15.159 1.00 34.31 174 ASN A C 1
ATOM 1407 O O . ASN A 1 174 ? -5.164 -18.562 16.163 1.00 34.31 174 ASN A O 1
#

Secondary structure (DSSP, 8-state):
----PPPHHHHHHHHHHHHHHHHHHHHHHHHHHHHHHHHT--GGGTTTSS-SEEEEEETTEEEEEEEETTEEEEEETTT--EEEE-S-TT-TT-B-HHHHHHHHHHTHHHHHHHHHHHHT-SS--HHHHHHHHHHHHHHTTSEEEE--EEE-TTS-EEE-S-EEEE-TT-PPP-

Sequence (174 aa):
MTELQTPKKQLYARDRLFAEIRHFVSLQQELVTTLSTLHNLPPHVLSGKFPRQGNLTLKSEEWRYQVHGAGILFIHSTTKVKVDVSDHLQAPELFSLWRLVWYFGSLRRTGVKMIEKALGRQGEALEKALAELLPILEEAGKIEQVQFIVSDSDGHLHKHGTFYQITQQAKLPN

Solvent-accessible surface area (backbone atoms only — not comparable to full-atom values): 9837 Å² total; per-residue (Å²): 134,84,80,77,75,78,54,71,70,31,54,55,27,39,51,51,44,49,54,50,52,50,48,52,34,53,49,43,36,51,51,50,51,50,52,19,60,75,68,75,40,62,45,74,51,57,59,77,78,55,79,56,55,53,75,50,75,58,98,90,40,56,29,35,42,36,54,49,88,49,19,40,39,36,33,36,67,86,78,50,39,35,49,64,41,58,68,55,46,74,49,38,65,55,47,35,70,69,44,49,40,49,31,37,54,38,48,42,72,61,31,50,53,42,51,27,42,36,72,69,53,76,92,66,56,65,59,62,52,47,66,61,45,50,58,58,38,34,77,69,51,44,31,44,82,45,87,50,71,45,64,50,99,86,65,52,77,42,79,56,75,71,33,33,37,73,37,92,76,61,68,74,86,129

Nearest PDB structures (foldseek):
  8s55-assembly1_W  TM=6.380E-01  e=2.313E-01  Homo sapiens
  5gpy-assembly1_A  TM=6.449E-01  e=3.877E-01  Homo sapiens
  1jov-assembly1_A  TM=6.325E-01  e=4.081E+00  Haemophilus influenzae
  8cll-assembly1_F  TM=3.410E-01  e=6.500E-01  Homo sapiens
  8apo-assembly1_Xf  TM=4.104E-01  e=3.638E+00  Polytomella magna

Foldseek 3Di:
DDDPPDDPQLVVLLVVLLVVVVVLLVVLLQVLVQVCVVVVHDSLCPQPDDPQKDWTAGPNWIWIWGRDNLWIWIAGPPLRAIQIGDNPSVCSQKDDLVRLLSRLVSVPPVSQVSLCSNQVHHDDRSSVSSVVSVVVCVVVLQKHWDFDWDQDPVGDTDGDDIMIGGHPPPDDDD

Radius of gyration: 17.38 Å; Cα contacts (8 Å, |Δi|>4): 251; chains: 1; bounding box: 43×33×58 Å